Protein AF-A0A1A8Q3T1-F1 (afdb_monomer_lite)

Secondary structure (DSSP, 8-state):
-PPPPPPHHHHHHHHHHHHHHHHHHHB-TTSS-B-HHHHHH-HHHHHHHHHHHHTTT---TTS-HHHHHHHHHHHHHHHHHHHHHHH-S--SHHHHHHTSS------

InterPro domains:
  IPR006869 Domain of unknown function DUF547 [PF04784] (62-98)
  IPR051548 Glutaredoxin-like Electron Transport [PTHR34386] (7-98)

Structure (mmCIF, N/CA/C/O backbone):
data_AF-A0A1A8Q3T1-F1
#
_entry.id   AF-A0A1A8Q3T1-F1
#
loop_
_atom_site.group_PDB
_atom_site.id
_atom_site.type_symbol
_atom_site.label_atom_id
_atom_site.label_alt_id
_atom_site.label_comp_id
_atom_site.label_asym_id
_atom_site.label_entity_id
_atom_site.label_seq_id
_atom_site.pdbx_PDB_ins_code
_atom_site.Cartn_x
_atom_site.Cartn_y
_atom_site.Cartn_z
_atom_site.occupancy
_atom_site.B_iso_or_equiv
_atom_site.auth_seq_id
_atom_site.auth_comp_id
_atom_site.auth_asym_id
_atom_site.auth_atom_id
_atom_site.pdbx_PDB_model_num
ATOM 1 N N . SER A 1 1 ? -10.735 -18.927 -4.562 1.00 53.00 1 SER A N 1
ATOM 2 C CA . SER A 1 1 ? -11.449 -18.605 -3.308 1.00 53.00 1 SER A CA 1
ATOM 3 C C . SER A 1 1 ? -11.360 -17.105 -3.091 1.00 53.00 1 SER A C 1
ATOM 5 O O . SER A 1 1 ? -10.330 -16.530 -3.413 1.00 53.00 1 SER A O 1
ATOM 7 N N . VAL A 1 2 ? -12.424 -16.451 -2.620 1.00 64.75 2 VAL A N 1
ATOM 8 C CA . VAL A 1 2 ? -12.351 -15.026 -2.247 1.00 64.75 2 VAL A CA 1
ATOM 9 C C . VAL A 1 2 ? -11.479 -14.935 -0.993 1.00 64.75 2 VAL A C 1
ATOM 11 O O . VAL A 1 2 ? -11.746 -15.656 -0.032 1.00 64.75 2 VAL A O 1
ATOM 14 N N . LEU A 1 3 ? -10.416 -14.125 -1.017 1.00 72.62 3 LEU A N 1
ATOM 15 C CA . LEU A 1 3 ? -9.574 -13.907 0.163 1.00 72.62 3 LEU A CA 1
ATOM 16 C C . LEU A 1 3 ? -10.440 -13.376 1.322 1.00 72.62 3 LEU A C 1
ATOM 18 O O . LEU A 1 3 ? -11.325 -12.550 1.074 1.00 72.62 3 LEU A O 1
ATOM 22 N N . PRO A 1 4 ? -10.213 -13.829 2.569 1.00 87.69 4 PRO A N 1
ATOM 23 C CA . PRO A 1 4 ? -10.927 -13.286 3.718 1.00 87.69 4 PRO A CA 1
ATOM 24 C C . PRO A 1 4 ? -10.676 -11.775 3.829 1.00 87.69 4 PRO A C 1
ATOM 26 O O . PRO A 1 4 ? -9.589 -11.295 3.497 1.00 87.69 4 PRO A O 1
ATOM 29 N N . LEU A 1 5 ? -11.700 -11.034 4.266 1.00 91.44 5 LEU A N 1
ATOM 30 C CA . LEU A 1 5 ? -11.587 -9.598 4.511 1.00 91.44 5 LEU A CA 1
ATOM 31 C C . LEU A 1 5 ? -10.674 -9.373 5.717 1.00 91.44 5 LEU A C 1
ATOM 33 O O . LEU A 1 5 ? -10.973 -9.859 6.808 1.00 91.44 5 LEU A O 1
ATOM 37 N N . LEU A 1 6 ? -9.584 -8.643 5.509 1.00 94.62 6 LEU A N 1
ATOM 38 C CA . LEU A 1 6 ? -8.625 -8.334 6.563 1.00 94.62 6 LEU A CA 1
ATOM 39 C C . LEU A 1 6 ? -9.061 -7.107 7.385 1.00 94.62 6 LEU A C 1
ATOM 41 O O . LEU A 1 6 ? -9.686 -6.190 6.837 1.00 94.62 6 LEU A O 1
ATOM 45 N N . PRO A 1 7 ? -8.695 -7.043 8.679 1.00 95.75 7 PRO A N 1
ATOM 46 C CA . PRO A 1 7 ? -8.786 -5.820 9.468 1.00 95.75 7 PRO A CA 1
ATOM 47 C C . PRO A 1 7 ? -8.037 -4.662 8.802 1.00 95.75 7 PRO A C 1
ATOM 49 O O . PRO A 1 7 ? -7.017 -4.865 8.143 1.00 95.75 7 PRO A O 1
ATOM 52 N N . ALA A 1 8 ? -8.500 -3.428 9.014 1.00 95.38 8 ALA A N 1
ATOM 53 C CA . ALA A 1 8 ? -7.948 -2.256 8.336 1.00 95.38 8 ALA A CA 1
ATOM 54 C C . ALA A 1 8 ? -6.440 -2.082 8.532 1.00 95.38 8 ALA A C 1
ATOM 56 O O . ALA A 1 8 ? -5.702 -1.896 7.561 1.00 95.38 8 ALA A O 1
ATOM 57 N N . ALA A 1 9 ? -5.980 -2.179 9.781 1.00 94.81 9 ALA A N 1
ATOM 58 C CA . ALA A 1 9 ? -4.569 -2.042 10.114 1.00 94.81 9 ALA A CA 1
ATOM 59 C C . ALA A 1 9 ? -3.720 -3.089 9.374 1.00 94.81 9 ALA A C 1
ATOM 61 O O . ALA A 1 9 ? -2.775 -2.724 8.673 1.00 94.81 9 ALA A O 1
ATOM 62 N N . GLU A 1 10 ? -4.118 -4.361 9.448 1.00 95.62 10 GLU A N 1
ATOM 63 C CA . GLU A 1 10 ? -3.431 -5.482 8.801 1.00 95.62 10 GLU A CA 1
ATOM 64 C C . GLU A 1 10 ? -3.416 -5.345 7.274 1.00 95.62 10 GLU A C 1
ATOM 66 O O . GLU A 1 10 ? -2.360 -5.456 6.651 1.00 95.62 10 GLU A O 1
ATOM 71 N N . LEU A 1 11 ? -4.560 -5.009 6.669 1.00 96.50 11 LEU A N 1
ATOM 72 C CA . LEU A 1 11 ? -4.669 -4.795 5.229 1.00 96.50 11 LEU A CA 1
ATOM 73 C C . LEU A 1 11 ? -3.715 -3.691 4.750 1.00 96.50 11 LEU A C 1
ATOM 75 O O . LEU A 1 11 ? -3.035 -3.852 3.736 1.00 96.50 11 LEU A O 1
ATOM 79 N N . SER A 1 12 ? -3.639 -2.576 5.484 1.00 95.69 12 SER A N 1
ATOM 80 C CA . SER A 1 12 ? -2.766 -1.453 5.123 1.00 95.69 12 SER A CA 1
ATOM 81 C C . SER A 1 12 ? -1.280 -1.794 5.235 1.00 95.69 12 SER A C 1
ATOM 83 O O . SER A 1 12 ? -0.491 -1.383 4.382 1.00 95.69 12 SER A O 1
ATOM 85 N N . LEU A 1 13 ? -0.900 -2.578 6.248 1.00 96.00 13 LEU A N 1
ATOM 86 C CA . LEU A 1 13 ? 0.474 -3.036 6.433 1.00 96.00 13 LEU A CA 1
ATOM 87 C C . LEU A 1 13 ? 0.873 -4.009 5.326 1.00 96.00 13 LEU A C 1
ATOM 89 O O . LEU A 1 13 ? 1.925 -3.827 4.716 1.00 96.00 13 LEU A O 1
ATOM 93 N N . LEU A 1 14 ? 0.002 -4.959 4.988 1.00 96.06 14 LEU A N 1
ATOM 94 C CA . LEU A 1 14 ? 0.262 -5.918 3.919 1.00 96.06 14 LEU A CA 1
ATOM 95 C C . LEU A 1 14 ? 0.387 -5.232 2.550 1.00 96.06 14 LEU A C 1
ATOM 97 O O . LEU A 1 14 ? 1.287 -5.549 1.772 1.00 96.06 14 LEU A O 1
ATOM 101 N N . LEU A 1 15 ? -0.471 -4.248 2.254 1.00 95.94 15 LEU A N 1
ATOM 102 C CA . LEU A 1 15 ? -0.354 -3.442 1.034 1.00 95.94 15 LEU A CA 1
ATOM 103 C C . LEU A 1 15 ? 0.972 -2.673 0.987 1.00 95.94 15 LEU A C 1
ATOM 105 O O . LEU A 1 15 ? 1.610 -2.621 -0.069 1.00 95.94 15 LEU A O 1
ATOM 109 N N . ARG A 1 16 ? 1.419 -2.114 2.118 1.00 95.06 16 ARG A N 1
ATOM 110 C CA . ARG A 1 16 ? 2.729 -1.457 2.233 1.00 95.06 16 ARG A CA 1
ATOM 111 C C . ARG A 1 16 ? 3.876 -2.439 1.990 1.00 95.06 16 ARG A C 1
ATOM 113 O O . ARG A 1 16 ? 4.777 -2.120 1.221 1.00 95.06 16 ARG A O 1
ATOM 120 N N . GLU A 1 17 ? 3.852 -3.615 2.604 1.00 95.75 17 GLU A N 1
ATOM 121 C CA . GLU A 1 17 ? 4.893 -4.637 2.433 1.00 95.75 17 GLU A CA 1
ATOM 122 C C . GLU A 1 17 ? 4.998 -5.109 0.985 1.00 95.75 17 GLU A C 1
ATOM 124 O O . GLU A 1 17 ? 6.092 -5.156 0.424 1.00 95.75 17 GLU A O 1
ATOM 129 N N . ILE A 1 18 ? 3.860 -5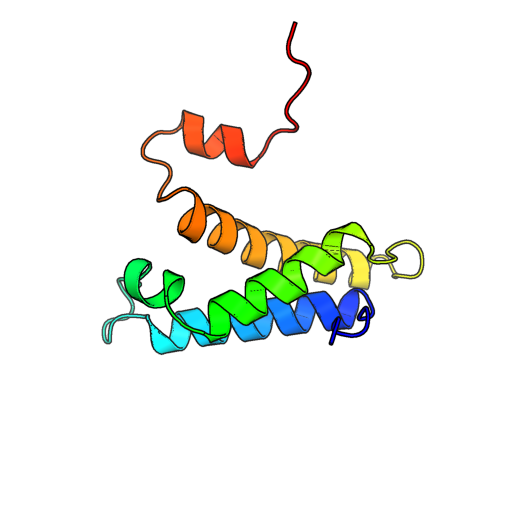.383 0.346 1.00 95.12 18 ILE A N 1
ATOM 130 C CA . ILE A 1 18 ? 3.816 -5.760 -1.067 1.00 95.12 18 ILE A CA 1
ATOM 131 C C . ILE A 1 18 ? 4.383 -4.643 -1.949 1.00 95.12 18 ILE A C 1
ATOM 133 O O . ILE A 1 18 ? 5.148 -4.909 -2.873 1.00 95.12 18 ILE A O 1
ATOM 137 N N . THR A 1 19 ? 4.044 -3.392 -1.645 1.00 92.06 19 THR A N 1
ATOM 138 C CA . THR A 1 19 ? 4.560 -2.224 -2.366 1.00 92.06 19 THR A CA 1
ATOM 139 C C . THR A 1 19 ? 6.082 -2.116 -2.249 1.00 92.06 19 THR A C 1
ATOM 141 O O . THR A 1 19 ? 6.766 -1.934 -3.254 1.00 92.06 19 THR A O 1
ATOM 144 N N . LEU A 1 20 ? 6.626 -2.268 -1.038 1.00 93.00 20 LEU A N 1
ATOM 145 C CA . LEU A 1 20 ? 8.072 -2.252 -0.796 1.00 93.00 20 LEU A CA 1
ATOM 146 C C . LEU A 1 20 ? 8.776 -3.403 -1.515 1.00 93.00 20 LEU A C 1
ATOM 148 O O . LEU A 1 20 ? 9.825 -3.187 -2.116 1.00 93.00 20 LEU A O 1
ATOM 152 N N . LYS A 1 21 ? 8.176 -4.598 -1.506 1.00 94.31 21 LYS A N 1
ATOM 153 C CA . LYS A 1 21 ? 8.686 -5.760 -2.234 1.00 94.31 21 LYS A CA 1
ATOM 154 C C . LYS A 1 21 ? 8.762 -5.487 -3.736 1.00 94.31 21 LYS A C 1
ATOM 156 O O . LYS A 1 21 ? 9.813 -5.698 -4.335 1.00 94.31 21 LYS A O 1
ATOM 161 N N . LEU A 1 22 ? 7.687 -4.964 -4.326 1.00 93.50 22 LEU A N 1
ATOM 162 C CA . LEU A 1 22 ? 7.674 -4.599 -5.742 1.00 93.50 22 LEU A CA 1
ATOM 163 C C . LEU A 1 22 ? 8.745 -3.549 -6.062 1.00 93.50 22 LEU A C 1
ATOM 165 O O . LEU A 1 22 ? 9.424 -3.677 -7.068 1.00 93.50 22 LEU A O 1
ATOM 169 N N . PHE A 1 23 ? 8.969 -2.547 -5.211 1.00 91.44 23 PHE A N 1
ATOM 170 C CA . PHE A 1 23 ? 10.093 -1.639 -5.447 1.00 91.44 23 PHE A CA 1
ATOM 171 C C . PHE A 1 23 ? 11.438 -2.344 -5.353 1.00 91.44 23 PHE A C 1
ATOM 173 O O . PHE A 1 23 ? 12.263 -2.156 -6.232 1.00 91.44 23 PHE A O 1
ATOM 180 N N . SER A 1 24 ? 11.662 -3.170 -4.333 1.00 92.44 24 SER A N 1
ATOM 181 C CA . SER A 1 24 ? 12.951 -3.848 -4.168 1.00 92.44 24 SER A CA 1
ATOM 182 C C . SER A 1 24 ? 13.300 -4.777 -5.334 1.00 92.44 24 SER A C 1
ATOM 184 O O . SER A 1 24 ? 14.471 -4.909 -5.663 1.00 92.44 24 SER A O 1
ATOM 186 N N . GLU A 1 25 ? 12.299 -5.392 -5.973 1.00 94.19 25 GLU A N 1
ATOM 187 C CA . GLU A 1 25 ? 12.494 -6.300 -7.112 1.00 94.19 25 GLU A CA 1
ATOM 188 C C . GLU A 1 25 ? 12.690 -5.571 -8.450 1.00 94.19 25 GLU A C 1
ATOM 190 O O . GLU A 1 25 ? 13.199 -6.174 -9.390 1.00 94.19 25 GLU A O 1
ATOM 195 N N . HIS A 1 26 ? 12.272 -4.305 -8.552 1.00 92.12 26 HIS A N 1
ATOM 196 C CA . HIS A 1 26 ? 12.236 -3.555 -9.818 1.00 92.12 26 HIS A CA 1
ATOM 197 C C . HIS A 1 26 ? 13.004 -2.227 -9.772 1.00 92.12 26 HIS A C 1
ATOM 199 O O . HIS A 1 26 ? 12.957 -1.453 -10.727 1.00 92.12 26 HIS A O 1
ATOM 205 N N . LEU A 1 27 ? 13.692 -1.925 -8.673 1.00 92.44 27 LEU A N 1
ATOM 206 C CA . LEU A 1 27 ? 14.585 -0.775 -8.554 1.00 92.44 27 LEU A CA 1
ATOM 207 C C . LEU A 1 27 ? 15.907 -1.090 -9.262 1.00 92.44 27 LEU A C 1
ATOM 209 O O . LEU A 1 27 ? 16.468 -2.166 -9.073 1.00 92.44 27 LEU A O 1
ATOM 213 N N . SER A 1 28 ? 16.416 -0.152 -10.060 1.00 90.12 28 SER A N 1
ATOM 214 C CA . SER A 1 28 ? 17.735 -0.287 -10.679 1.00 90.12 28 SER A CA 1
ATOM 215 C C . SER A 1 28 ? 18.837 -0.382 -9.624 1.00 90.12 28 SER A C 1
ATOM 217 O O . SER A 1 28 ? 18.715 0.180 -8.537 1.00 90.12 28 SER A O 1
ATOM 219 N N . ASP A 1 29 ? 19.950 -1.033 -9.966 1.00 89.38 29 ASP A N 1
ATOM 220 C CA . ASP A 1 29 ? 21.089 -1.229 -9.054 1.00 89.38 29 ASP A CA 1
ATOM 221 C C . ASP A 1 29 ? 21.638 0.089 -8.476 1.00 89.38 29 ASP A C 1
ATOM 223 O O . ASP A 1 29 ? 22.146 0.131 -7.358 1.00 89.38 29 ASP A O 1
ATOM 227 N N . ASP A 1 30 ? 21.522 1.189 -9.229 1.00 88.94 30 ASP A N 1
ATOM 228 C CA . ASP A 1 30 ? 21.940 2.528 -8.803 1.00 88.94 30 ASP A CA 1
ATOM 229 C C . ASP A 1 30 ? 20.874 3.294 -7.996 1.00 88.94 30 ASP A C 1
ATOM 231 O O . ASP A 1 30 ? 21.114 4.427 -7.571 1.00 88.94 30 ASP A O 1
ATOM 235 N N . GLY A 1 31 ? 19.695 2.700 -7.798 1.00 84.69 31 GLY A N 1
ATOM 236 C CA . GLY A 1 31 ? 18.574 3.265 -7.053 1.00 84.69 31 GLY A CA 1
ATOM 237 C C . GLY A 1 31 ? 17.860 4.434 -7.735 1.00 84.69 31 GLY A C 1
ATOM 238 O O . GLY A 1 31 ? 17.031 5.085 -7.097 1.00 84.69 31 GLY A O 1
ATOM 239 N N . LYS A 1 32 ? 18.180 4.753 -8.997 1.00 84.19 32 LYS A N 1
ATOM 240 C CA . LYS A 1 32 ? 17.691 5.978 -9.660 1.00 84.19 32 LYS A CA 1
ATOM 241 C C . LYS A 1 32 ? 16.438 5.784 -10.498 1.00 84.19 32 LYS A C 1
ATOM 243 O O . LYS A 1 32 ? 15.783 6.771 -10.833 1.00 84.19 32 LYS A O 1
ATOM 248 N N . SER A 1 33 ? 16.113 4.552 -10.868 1.00 84.06 33 SER A N 1
ATOM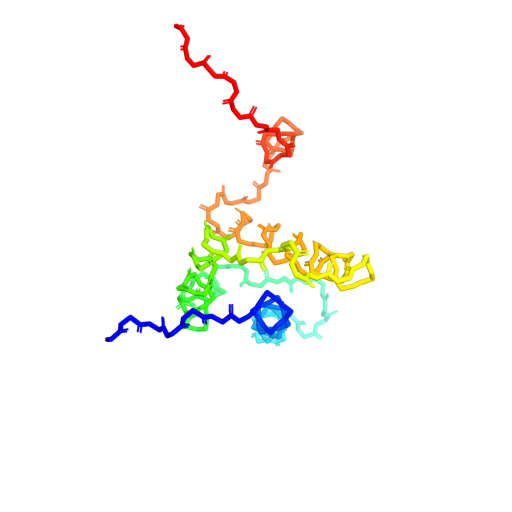 249 C CA . SER A 1 33 ? 14.982 4.253 -11.743 1.00 84.06 33 SER A CA 1
ATOM 250 C C . SER A 1 33 ? 14.245 3.002 -11.289 1.00 84.06 33 SER A C 1
ATOM 252 O O . SER A 1 33 ? 14.820 2.127 -10.653 1.00 84.06 33 SER A O 1
ATOM 254 N N . VAL A 1 34 ? 12.953 2.939 -11.597 1.00 88.25 34 VAL A N 1
ATOM 255 C CA . VAL A 1 34 ? 12.088 1.805 -11.264 1.00 88.25 34 VAL A CA 1
ATOM 256 C C . VAL A 1 34 ? 11.509 1.257 -12.563 1.00 88.25 34 VAL A C 1
ATOM 258 O O . VAL A 1 34 ? 10.947 2.021 -13.354 1.00 88.25 34 VAL A O 1
ATOM 261 N N . ASP A 1 35 ? 11.623 -0.052 -12.782 1.00 89.62 35 ASP A N 1
ATOM 262 C CA . ASP A 1 35 ? 10.981 -0.748 -13.896 1.00 89.62 35 ASP A CA 1
ATOM 263 C C . ASP A 1 35 ? 9.481 -0.935 -13.627 1.00 89.62 35 ASP A C 1
ATOM 265 O O . ASP A 1 35 ? 8.985 -1.997 -13.246 1.00 89.62 35 ASP A O 1
ATOM 269 N N . TYR A 1 36 ? 8.726 0.137 -13.848 1.00 87.06 36 TYR A N 1
ATOM 270 C CA . TYR A 1 36 ? 7.272 0.117 -13.717 1.00 87.06 36 TYR A CA 1
ATOM 271 C C . TYR A 1 36 ? 6.594 -0.847 -14.705 1.00 87.0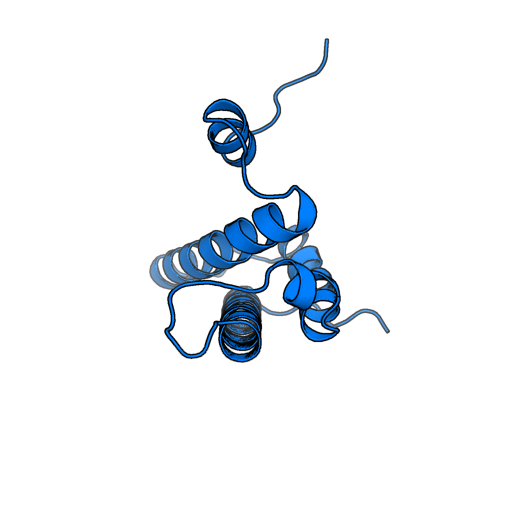6 36 TYR A C 1
ATOM 273 O O . TYR A 1 36 ? 5.509 -1.353 -14.413 1.00 87.06 36 TYR A O 1
ATOM 281 N N . SER A 1 37 ? 7.217 -1.130 -15.855 1.00 87.81 37 SER A N 1
ATOM 282 C CA . SER A 1 37 ? 6.664 -2.078 -16.831 1.00 87.81 37 SER A CA 1
ATOM 283 C C . SER A 1 37 ? 6.776 -3.510 -16.309 1.00 87.81 37 SER A C 1
ATOM 285 O O . SER A 1 37 ? 5.794 -4.256 -16.351 1.00 87.81 37 SER A O 1
ATOM 287 N N . GLY A 1 38 ? 7.932 -3.863 -15.740 1.00 90.44 38 GLY A N 1
ATOM 288 C CA . GLY A 1 38 ? 8.161 -5.121 -15.033 1.00 90.44 38 GLY A CA 1
ATOM 289 C C . GLY A 1 38 ? 7.249 -5.290 -13.817 1.00 90.44 38 GLY A C 1
ATOM 290 O O . GLY A 1 38 ? 6.644 -6.352 -13.643 1.00 90.44 38 GLY A O 1
ATOM 291 N N . MET A 1 39 ? 7.058 -4.236 -13.013 1.00 92.56 39 MET A N 1
ATOM 292 C CA . MET A 1 39 ? 6.135 -4.262 -11.867 1.00 92.56 39 MET A CA 1
ATOM 293 C C . MET A 1 39 ? 4.694 -4.591 -12.283 1.00 92.56 39 MET A C 1
ATOM 295 O O . MET A 1 39 ? 4.029 -5.368 -11.597 1.00 92.56 39 MET A O 1
ATOM 299 N N . CYS A 1 40 ? 4.203 -4.033 -13.398 1.00 89.31 40 CYS A N 1
ATOM 300 C CA . CYS A 1 40 ? 2.828 -4.235 -13.877 1.00 89.31 40 CYS A CA 1
ATOM 301 C C . CYS A 1 40 ? 2.485 -5.698 -14.181 1.00 89.31 40 CYS A C 1
ATOM 303 O O . CYS A 1 40 ? 1.342 -6.112 -13.977 1.00 89.31 40 CYS A O 1
ATOM 305 N N . VAL A 1 41 ? 3.449 -6.468 -14.689 1.00 91.94 41 VAL A N 1
ATOM 306 C CA . VAL A 1 41 ? 3.261 -7.884 -15.048 1.00 91.94 41 VAL A CA 1
ATOM 307 C C . VAL A 1 41 ? 3.705 -8.842 -13.940 1.00 91.94 41 VAL A C 1
ATOM 309 O O . VAL A 1 41 ? 3.511 -10.052 -14.059 1.00 91.94 41 VAL A O 1
ATOM 312 N N . ASN A 1 42 ? 4.273 -8.328 -12.846 1.00 94.06 42 ASN A N 1
ATOM 313 C CA . ASN A 1 42 ? 4.718 -9.148 -11.727 1.00 94.06 42 ASN A CA 1
ATOM 314 C C . ASN A 1 42 ? 3.501 -9.753 -10.980 1.00 94.06 42 ASN A C 1
ATOM 316 O O . ASN A 1 42 ? 2.587 -9.017 -10.590 1.00 94.06 42 ASN A O 1
ATOM 320 N N . PRO A 1 43 ? 3.472 -11.075 -10.708 1.00 94.81 43 PRO A N 1
ATOM 321 C CA . PRO A 1 43 ? 2.368 -11.726 -9.989 1.00 94.81 43 PRO A CA 1
ATOM 322 C C . PRO A 1 43 ? 2.067 -11.127 -8.605 1.00 94.81 43 PRO A C 1
ATOM 324 O O . PRO A 1 43 ? 0.927 -11.155 -8.138 1.00 94.81 43 PRO A O 1
ATOM 327 N N . VAL A 1 44 ? 3.070 -10.540 -7.948 1.00 94.62 44 VAL A N 1
ATOM 328 C CA . VAL A 1 44 ? 2.915 -9.827 -6.675 1.00 94.62 44 VAL A CA 1
ATOM 329 C C . VAL A 1 44 ? 1.993 -8.609 -6.834 1.00 94.62 44 VAL A C 1
ATOM 331 O O . VAL A 1 44 ? 1.200 -8.325 -5.934 1.00 94.62 44 VAL A O 1
ATOM 334 N N . PHE A 1 45 ? 2.009 -7.936 -7.989 1.00 94.00 45 PHE A N 1
ATOM 335 C CA . PHE A 1 45 ? 1.099 -6.826 -8.278 1.00 94.00 45 PHE A CA 1
ATOM 336 C C . PHE A 1 45 ? -0.344 -7.289 -8.537 1.00 94.00 45 PHE A C 1
ATOM 338 O O . PHE A 1 45 ? -1.296 -6.587 -8.185 1.00 94.00 45 PHE A O 1
ATOM 345 N N . ALA A 1 46 ? -0.545 -8.495 -9.075 1.00 92.56 46 ALA A N 1
ATOM 346 C CA . ALA A 1 46 ? -1.883 -9.082 -9.157 1.00 92.56 46 ALA A CA 1
ATOM 347 C C . ALA A 1 46 ? -2.468 -9.307 -7.751 1.00 92.56 46 ALA A C 1
ATOM 349 O O . ALA A 1 46 ? -3.585 -8.872 -7.467 1.00 92.56 46 ALA A O 1
ATOM 350 N N . ARG A 1 47 ? -1.666 -9.860 -6.830 1.00 93.38 47 ARG A N 1
ATOM 351 C CA . ARG A 1 47 ? -2.055 -10.028 -5.420 1.00 93.38 47 ARG A CA 1
ATOM 352 C C . ARG A 1 47 ? -2.29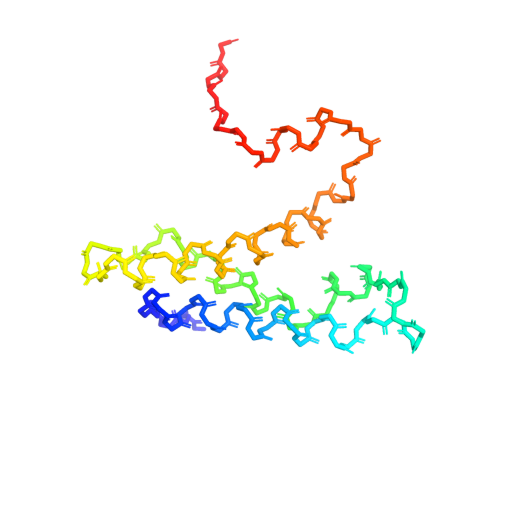5 -8.696 -4.706 1.00 93.38 47 ARG A C 1
ATOM 354 O O . ARG A 1 47 ? -3.239 -8.583 -3.927 1.00 93.38 47 ARG A O 1
ATOM 361 N N . TYR A 1 48 ? -1.481 -7.677 -4.991 1.00 94.75 48 TYR A N 1
ATOM 362 C CA . TYR A 1 48 ? -1.741 -6.307 -4.537 1.00 94.75 48 TYR A CA 1
ATOM 363 C C . TYR A 1 48 ? -3.149 -5.855 -4.950 1.00 94.75 48 TYR A C 1
ATOM 365 O O . TYR A 1 48 ? -3.900 -5.348 -4.121 1.00 94.75 48 TYR A O 1
ATOM 373 N N . CYS A 1 49 ? -3.517 -6.047 -6.222 1.00 93.88 49 CYS A N 1
ATOM 374 C CA . CYS A 1 49 ? -4.805 -5.601 -6.749 1.00 93.88 49 CYS A CA 1
ATOM 375 C C . CYS A 1 49 ? -5.982 -6.304 -6.056 1.00 93.88 49 CYS A C 1
ATOM 377 O O . CYS A 1 49 ? -6.967 -5.646 -5.731 1.00 93.88 49 CYS A O 1
ATOM 379 N N . GLU A 1 50 ? -5.873 -7.606 -5.780 1.00 93.44 50 GLU A N 1
ATOM 380 C CA . GLU A 1 50 ? -6.892 -8.362 -5.036 1.00 93.44 50 GLU A CA 1
ATOM 381 C C . GLU A 1 50 ? -7.106 -7.816 -3.617 1.00 93.44 50 GLU A C 1
ATOM 383 O O . GLU A 1 50 ? -8.243 -7.672 -3.166 1.00 93.44 50 GLU A O 1
ATOM 388 N N . LEU A 1 51 ? -6.022 -7.469 -2.922 1.00 93.94 51 LEU A N 1
ATOM 389 C CA . LEU A 1 51 ? -6.083 -6.865 -1.590 1.00 93.94 51 LEU A CA 1
A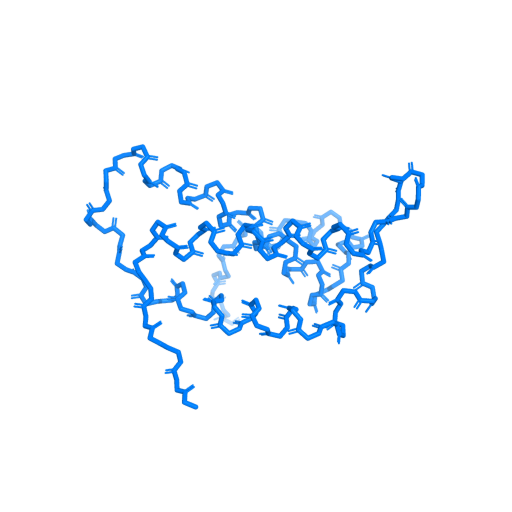TOM 390 C C . LEU A 1 51 ? -6.621 -5.432 -1.641 1.00 93.94 51 LEU A C 1
ATOM 392 O O . LEU A 1 51 ? -7.437 -5.053 -0.806 1.00 93.94 51 LEU A O 1
ATOM 396 N N . ALA A 1 52 ? -6.229 -4.644 -2.643 1.00 93.94 52 ALA A N 1
ATOM 397 C CA . ALA A 1 52 ? -6.694 -3.269 -2.806 1.00 93.94 52 ALA A CA 1
ATOM 398 C C . ALA A 1 52 ? -8.222 -3.187 -2.988 1.00 93.94 52 ALA A C 1
ATOM 400 O O . ALA A 1 52 ? -8.842 -2.242 -2.503 1.00 93.94 52 ALA A O 1
ATOM 401 N N . VAL A 1 53 ? -8.856 -4.195 -3.602 1.00 93.62 53 VAL A N 1
ATOM 402 C CA . VAL A 1 53 ? -10.327 -4.284 -3.693 1.00 93.62 53 VAL A CA 1
ATOM 403 C C . VAL A 1 53 ? -10.983 -4.346 -2.307 1.00 93.62 53 VAL A C 1
ATOM 405 O O . VAL A 1 53 ? -12.062 -3.786 -2.113 1.00 93.62 53 VAL A O 1
ATOM 408 N N . GLN A 1 54 ? -10.333 -4.959 -1.311 1.00 94.50 54 GLN A N 1
ATOM 409 C CA . GLN A 1 54 ? -10.880 -5.054 0.047 1.00 94.50 54 GLN A CA 1
ATOM 410 C C . GLN A 1 54 ? -11.037 -3.689 0.733 1.00 94.50 54 GLN A C 1
ATOM 412 O O . GLN A 1 54 ? -11.904 -3.545 1.596 1.00 94.50 54 GLN A O 1
ATOM 417 N N . LEU A 1 55 ? -10.280 -2.667 0.309 1.00 93.25 55 LEU A N 1
ATOM 418 C CA . LEU A 1 55 ? -10.383 -1.301 0.842 1.00 93.25 55 LEU A CA 1
ATOM 419 C C . LEU A 1 55 ? -11.786 -0.703 0.681 1.00 93.25 55 LEU A C 1
ATOM 421 O O . LEU A 1 55 ? -12.162 0.179 1.443 1.00 93.25 55 LEU A O 1
ATOM 425 N N . GLN A 1 56 ? -12.588 -1.201 -0.265 1.00 92.50 56 GLN A N 1
ATOM 426 C CA . GLN A 1 56 ? -13.979 -0.774 -0.454 1.00 92.50 56 GLN A CA 1
ATOM 427 C C . GLN A 1 56 ? -14.913 -1.218 0.680 1.00 92.50 56 GLN A C 1
ATOM 429 O O . GLN A 1 56 ? -16.021 -0.702 0.803 1.00 92.50 56 GLN A O 1
ATOM 434 N N . ARG A 1 57 ? -14.504 -2.217 1.470 1.00 93.56 57 ARG A N 1
ATOM 435 C CA . ARG A 1 57 ? -15.349 -2.908 2.457 1.00 93.56 57 ARG A CA 1
ATOM 436 C C . ARG A 1 57 ? -14.783 -2.863 3.873 1.00 93.56 57 ARG A C 1
ATOM 438 O O . ARG A 1 57 ? -15.380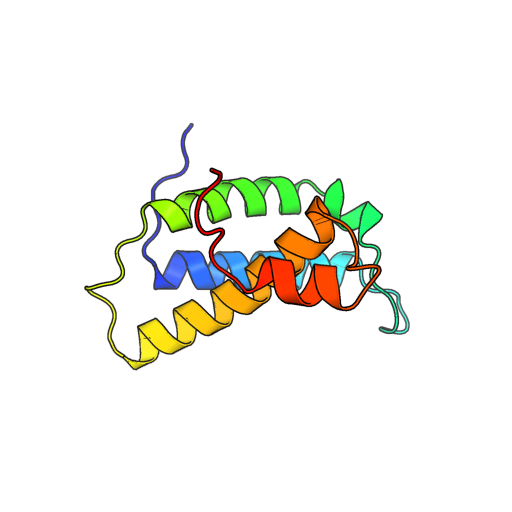 -3.433 4.780 1.00 93.56 57 ARG A O 1
ATOM 445 N N . VAL A 1 58 ? -13.617 -2.250 4.042 1.00 94.06 58 VAL A N 1
ATOM 446 C CA . VAL A 1 58 ? -12.880 -2.249 5.299 1.00 94.06 58 VAL A CA 1
ATOM 447 C C . VAL A 1 58 ? -13.582 -1.389 6.354 1.00 94.06 58 VAL A C 1
ATOM 449 O O . VAL A 1 58 ? -14.089 -0.306 6.062 1.00 94.06 58 VAL A O 1
ATOM 452 N N . GLU A 1 59 ? -13.619 -1.877 7.591 1.00 94.31 59 GLU A N 1
ATOM 453 C CA . GLU A 1 59 ? -14.240 -1.178 8.714 1.00 94.31 59 GLU A CA 1
ATOM 454 C C . GLU A 1 59 ? -13.208 -0.255 9.382 1.00 94.31 59 GLU A C 1
ATOM 456 O O . GLU A 1 59 ? -12.151 -0.704 9.820 1.00 94.31 59 GLU A O 1
ATOM 461 N N . LEU A 1 60 ? -13.485 1.054 9.387 1.00 93.88 60 LEU A N 1
ATOM 462 C CA . LEU A 1 60 ? -12.557 2.087 9.867 1.00 93.88 60 LEU A CA 1
ATOM 463 C C . LEU A 1 60 ? -12.986 2.719 11.192 1.00 93.88 60 LEU A C 1
ATOM 465 O O . LEU A 1 60 ? -12.189 3.420 11.811 1.00 93.88 60 LEU A O 1
ATOM 469 N N . LEU A 1 61 ? -14.241 2.565 11.614 1.00 93.38 61 LEU A N 1
ATOM 470 C CA . LEU A 1 61 ? -14.762 3.270 12.785 1.00 93.38 61 LEU A CA 1
ATOM 471 C C . LEU A 1 61 ? -14.131 2.739 14.073 1.00 93.38 61 LEU A C 1
ATOM 473 O O . LEU A 1 61 ? -13.847 3.554 14.952 1.00 93.38 61 LEU A O 1
ATOM 477 N N . SER A 1 62 ? -13.829 1.440 14.132 1.00 92.62 62 SER A N 1
ATOM 478 C CA . SER A 1 62 ? -13.137 0.784 15.250 1.00 92.62 62 SER A CA 1
ATOM 479 C C . SER A 1 62 ? -11.693 1.238 15.472 1.00 92.62 62 SER A C 1
ATOM 481 O O . SER A 1 62 ? -11.173 1.061 16.570 1.00 92.62 62 SER A O 1
ATOM 483 N N . LEU A 1 63 ? -11.048 1.847 14.472 1.00 95.44 63 LEU A N 1
ATOM 484 C CA . LEU A 1 63 ? -9.668 2.309 14.598 1.00 95.44 63 LEU A CA 1
ATOM 485 C C . LEU A 1 63 ? -9.557 3.533 15.518 1.00 95.44 63 LEU A C 1
ATOM 487 O O . LEU A 1 63 ? -10.318 4.504 15.392 1.00 95.44 63 LEU A O 1
ATOM 491 N N . SER A 1 64 ? -8.529 3.550 16.363 1.00 96.75 64 SER A N 1
ATOM 492 C CA . SER A 1 64 ? -8.091 4.751 17.075 1.00 96.75 64 SER A CA 1
ATOM 493 C C . SER A 1 64 ? -7.603 5.836 16.104 1.00 96.75 64 SER A C 1
ATOM 495 O O . SER A 1 64 ? -7.420 5.618 14.904 1.00 96.75 64 SER A O 1
ATOM 497 N N . ARG A 1 65 ? -7.385 7.052 16.615 1.00 96.25 65 ARG A N 1
ATOM 498 C CA . ARG A 1 65 ? -6.892 8.171 15.799 1.00 96.25 65 ARG A CA 1
ATOM 499 C C . ARG A 1 65 ? -5.524 7.878 15.177 1.00 96.25 65 ARG A C 1
ATOM 501 O O . ARG A 1 65 ? -5.323 8.182 14.002 1.00 96.25 65 ARG A O 1
ATOM 508 N N . ASP A 1 66 ? -4.618 7.283 15.944 1.00 96.81 66 ASP A N 1
ATOM 509 C CA . ASP A 1 66 ? -3.258 6.996 15.488 1.00 96.81 66 ASP A CA 1
ATOM 510 C C . ASP A 1 66 ? -3.244 5.833 14.488 1.00 96.81 66 ASP A C 1
ATOM 512 O O . ASP A 1 66 ? -2.553 5.900 13.471 1.00 96.81 66 ASP A O 1
ATOM 516 N N . GLU A 1 67 ? -4.094 4.822 14.690 1.00 95.81 67 GLU A N 1
ATOM 517 C CA . GLU A 1 67 ? -4.276 3.735 13.721 1.00 95.81 67 GLU A CA 1
ATOM 518 C C . GLU A 1 67 ? -4.901 4.228 12.416 1.00 95.81 67 GLU A C 1
ATOM 520 O O . GLU A 1 67 ? -4.456 3.828 11.342 1.00 95.81 67 GLU A O 1
ATOM 525 N N . LYS A 1 68 ? -5.887 5.136 12.476 1.00 96.44 68 LYS A N 1
ATOM 526 C CA . LYS A 1 68 ? -6.436 5.789 11.276 1.00 96.44 68 LYS A CA 1
ATOM 527 C C . LYS A 1 68 ? -5.347 6.535 10.518 1.00 96.44 68 LYS A C 1
ATOM 529 O O . LYS A 1 68 ? -5.262 6.412 9.299 1.00 96.44 68 LYS A O 1
ATOM 534 N N . LEU A 1 69 ? -4.510 7.298 11.220 1.00 96.50 69 LEU A N 1
ATOM 535 C CA . LEU A 1 69 ? -3.419 8.038 10.595 1.00 96.50 69 LEU A CA 1
ATOM 536 C C . LEU A 1 69 ? -2.429 7.090 9.903 1.00 96.50 69 LEU A C 1
ATOM 538 O O . LEU A 1 69 ? -2.123 7.281 8.726 1.00 96.50 69 LEU A O 1
ATOM 542 N N . ALA A 1 70 ? -1.982 6.044 10.602 1.00 94.62 70 ALA A N 1
ATOM 543 C CA . ALA A 1 70 ? -1.088 5.033 10.043 1.00 94.62 70 ALA A CA 1
ATOM 544 C C . ALA A 1 70 ? -1.712 4.325 8.829 1.00 94.62 70 ALA A C 1
ATOM 546 O O . ALA A 1 70 ? -1.062 4.185 7.790 1.00 94.62 70 ALA A O 1
ATOM 547 N N . PHE A 1 71 ? -2.990 3.949 8.929 1.00 96.00 71 PHE A N 1
ATOM 548 C CA . PHE A 1 71 ? -3.760 3.361 7.839 1.00 96.00 71 PHE A CA 1
ATOM 549 C C . PHE A 1 71 ? -3.748 4.268 6.605 1.00 96.00 71 PHE A C 1
ATOM 551 O O . PHE A 1 71 ? -3.318 3.843 5.533 1.00 96.00 71 PHE A O 1
ATOM 558 N N . PHE A 1 72 ? -4.154 5.532 6.742 1.00 95.56 72 PHE A N 1
ATOM 559 C CA . PHE A 1 72 ? -4.236 6.444 5.601 1.00 95.56 72 PHE A CA 1
ATOM 560 C C . PHE A 1 72 ? -2.869 6.743 4.976 1.00 95.56 72 PHE A C 1
ATOM 562 O O . PHE A 1 72 ? -2.787 6.829 3.752 1.00 95.56 72 PHE A O 1
ATOM 569 N N . ILE A 1 73 ? -1.795 6.833 5.767 1.00 92.88 73 ILE A N 1
ATOM 570 C CA . ILE A 1 73 ? -0.427 6.993 5.242 1.00 92.88 73 ILE A CA 1
ATOM 571 C C . ILE A 1 73 ? -0.026 5.780 4.392 1.00 92.88 73 ILE A C 1
ATOM 573 O O . ILE A 1 73 ? 0.456 5.939 3.266 1.00 92.88 73 ILE A O 1
ATOM 577 N N . ASN A 1 74 ? -0.251 4.568 4.904 1.00 92.44 74 ASN A N 1
ATOM 578 C CA . ASN A 1 74 ? 0.067 3.331 4.190 1.00 92.44 74 ASN A CA 1
ATOM 579 C C . ASN A 1 74 ? -0.732 3.218 2.884 1.00 92.44 74 ASN A C 1
ATOM 581 O O . ASN A 1 74 ? -0.167 2.902 1.835 1.00 92.44 74 ASN A O 1
ATOM 585 N N . ILE A 1 75 ? -2.031 3.524 2.933 1.00 93.00 75 ILE A N 1
ATOM 586 C CA . ILE A 1 75 ? -2.919 3.441 1.771 1.00 93.00 75 ILE A CA 1
ATOM 587 C C . ILE A 1 75 ? -2.617 4.523 0.736 1.00 93.00 75 ILE A C 1
ATOM 589 O O . ILE A 1 75 ? -2.607 4.216 -0.454 1.00 93.00 75 ILE A O 1
ATOM 593 N N . TYR A 1 76 ? -2.316 5.757 1.145 1.00 89.94 76 TYR A N 1
ATOM 594 C CA . TYR A 1 76 ? -1.944 6.820 0.209 1.00 89.94 76 TYR A CA 1
ATOM 595 C C . TYR A 1 76 ? -0.732 6.412 -0.636 1.00 89.94 76 TYR A C 1
ATOM 597 O O . TYR A 1 76 ? -0.801 6.430 -1.866 1.00 89.94 76 TYR A O 1
ATOM 605 N N . ASN A 1 77 ? 0.345 5.959 0.014 1.00 83.75 77 ASN A N 1
ATOM 606 C CA . ASN A 1 77 ? 1.559 5.527 -0.680 1.00 83.75 77 ASN A CA 1
ATOM 607 C C . ASN A 1 77 ? 1.282 4.356 -1.633 1.00 83.75 77 ASN A C 1
ATOM 609 O O . ASN A 1 77 ? 1.725 4.372 -2.780 1.00 83.75 77 ASN A O 1
ATOM 613 N N . ALA A 1 78 ? 0.502 3.372 -1.180 1.00 87.81 78 ALA A N 1
ATOM 614 C CA . ALA A 1 78 ? 0.117 2.224 -1.989 1.00 87.81 78 ALA A CA 1
ATOM 615 C C . ALA A 1 78 ? -0.693 2.640 -3.234 1.00 87.81 78 ALA A C 1
ATOM 617 O O . ALA A 1 78 ? -0.398 2.193 -4.344 1.00 87.81 78 ALA A O 1
ATOM 618 N N . LEU A 1 79 ? -1.707 3.496 -3.077 1.00 88.38 79 LEU A N 1
ATOM 619 C CA . LEU A 1 79 ? -2.609 3.880 -4.168 1.00 88.38 79 LEU A CA 1
ATOM 620 C C . LEU A 1 79 ? -1.953 4.806 -5.196 1.00 88.38 79 LEU A C 1
ATOM 622 O O . LEU A 1 79 ? -2.289 4.722 -6.378 1.00 88.38 79 LEU A O 1
ATOM 626 N N . VAL A 1 80 ? -0.993 5.642 -4.789 1.00 86.69 80 VAL A N 1
ATOM 627 C CA . VAL A 1 80 ? -0.197 6.456 -5.725 1.00 86.69 80 VAL A CA 1
ATOM 628 C C . VAL A 1 80 ? 0.504 5.563 -6.751 1.00 86.69 80 VAL A C 1
ATOM 630 O O . VAL A 1 80 ? 0.467 5.838 -7.952 1.00 86.69 80 VAL A O 1
ATOM 633 N N . ILE A 1 81 ? 1.088 4.456 -6.297 1.00 82.25 81 ILE A N 1
ATOM 634 C CA . ILE A 1 81 ? 1.806 3.513 -7.162 1.00 82.25 81 ILE A CA 1
ATOM 635 C C . ILE A 1 81 ? 0.835 2.713 -8.015 1.00 82.25 81 ILE A C 1
ATOM 637 O O . ILE A 1 81 ? 1.069 2.554 -9.210 1.00 82.25 81 ILE A O 1
ATOM 641 N N . HIS A 1 82 ? -0.286 2.272 -7.441 1.00 88.19 82 HIS A N 1
ATOM 642 C CA . HIS A 1 82 ? -1.348 1.633 -8.215 1.00 88.19 82 HIS A CA 1
ATOM 643 C C . HIS A 1 82 ? -1.820 2.522 -9.372 1.00 88.19 82 HIS A C 1
ATOM 645 O O . HIS A 1 82 ? -1.942 2.050 -10.503 1.00 88.19 82 HIS A O 1
ATOM 651 N N . GLY A 1 83 ? -2.045 3.813 -9.103 1.00 86.69 83 GLY A N 1
ATOM 652 C CA . GLY A 1 83 ? -2.410 4.798 -10.115 1.00 86.69 83 GLY A CA 1
ATOM 653 C C . GLY A 1 83 ? -1.343 4.930 -11.199 1.00 86.69 83 GLY A C 1
ATOM 654 O O . GLY A 1 83 ? -1.675 4.872 -12.379 1.00 86.69 83 GLY A O 1
ATOM 655 N N . TYR A 1 84 ? -0.070 5.029 -10.812 1.00 82.69 84 TYR A N 1
ATOM 656 C CA . TYR A 1 84 ? 1.049 5.115 -11.754 1.00 82.69 84 TYR A CA 1
ATOM 657 C C . TYR A 1 84 ? 1.144 3.881 -12.665 1.00 82.69 84 TYR A C 1
ATOM 659 O O . TYR A 1 84 ? 1.275 4.014 -13.879 1.00 82.69 84 TYR A O 1
ATOM 667 N N . LEU A 1 85 ? 1.025 2.680 -12.094 1.00 84.56 85 LEU A N 1
ATOM 668 C CA . LEU A 1 85 ? 1.106 1.415 -12.830 1.00 84.56 85 LEU A CA 1
ATOM 669 C C . LEU A 1 85 ? -0.086 1.217 -13.781 1.00 84.56 85 LEU A C 1
ATOM 671 O O . LEU A 1 85 ? 0.076 0.716 -14.890 1.00 84.56 85 LEU A O 1
ATOM 675 N N . ARG A 1 86 ? -1.299 1.621 -13.380 1.00 84.56 86 ARG A N 1
ATOM 676 C CA . ARG A 1 86 ? -2.515 1.417 -14.191 1.00 84.56 86 ARG A CA 1
ATOM 677 C C . ARG A 1 86 ? -2.773 2.503 -15.224 1.00 84.56 86 ARG A C 1
ATOM 679 O O . ARG A 1 86 ? -3.330 2.205 -16.276 1.00 84.56 86 ARG A O 1
ATOM 686 N N . LEU A 1 87 ? -2.440 3.749 -14.907 1.00 80.31 87 LEU A N 1
ATOM 687 C CA . LEU A 1 87 ? -2.782 4.913 -15.729 1.00 80.31 87 LEU A CA 1
ATOM 688 C C . LEU A 1 87 ? -1.561 5.516 -16.434 1.00 80.31 87 LEU A C 1
ATOM 690 O O . LEU A 1 87 ? -1.722 6.432 -17.240 1.00 80.31 87 LEU A O 1
ATOM 694 N N . GLY A 1 88 ? -0.365 4.995 -16.154 1.00 67.19 88 GLY A N 1
ATOM 695 C CA . GLY A 1 88 ? 0.898 5.569 -16.592 1.00 67.19 88 GLY A CA 1
ATOM 696 C C . GLY A 1 88 ? 1.309 6.778 -15.751 1.00 67.19 88 GLY A C 1
ATOM 697 O O . GLY A 1 88 ? 0.551 7.303 -14.928 1.00 67.19 88 GLY A O 1
ATOM 698 N N . ALA A 1 89 ? 2.539 7.243 -15.975 1.00 57.22 89 ALA A N 1
ATOM 699 C CA . ALA A 1 89 ? 3.009 8.485 -15.384 1.00 57.22 89 ALA A CA 1
ATOM 700 C C . ALA A 1 89 ? 2.075 9.634 -15.795 1.00 57.22 89 ALA A C 1
ATOM 702 O O . ALA A 1 89 ? 1.743 9.747 -16.977 1.00 57.22 89 ALA A O 1
ATOM 703 N N . PRO A 1 90 ? 1.678 10.528 -14.875 1.00 53.75 90 PRO A N 1
ATOM 704 C CA . PRO A 1 90 ? 0.960 11.727 -15.264 1.00 53.75 90 PRO A CA 1
ATOM 705 C C . PRO A 1 90 ? 1.878 12.579 -16.152 1.00 53.75 90 PRO A C 1
ATOM 707 O O . PRO A 1 90 ? 2.803 13.239 -15.673 1.00 53.75 90 PRO A O 1
ATOM 710 N N . THR A 1 91 ? 1.615 12.535 -17.456 1.00 50.03 91 THR A N 1
ATOM 711 C CA . THR A 1 91 ? 2.361 13.229 -18.519 1.00 50.03 91 THR A CA 1
ATOM 712 C C . THR A 1 91 ? 2.172 14.745 -18.478 1.00 50.03 91 THR A C 1
ATOM 714 O O . THR A 1 91 ? 2.903 15.483 -19.132 1.00 50.03 91 THR A O 1
ATOM 717 N N . ASN A 1 92 ? 1.217 15.236 -17.683 1.00 42.50 92 ASN A N 1
ATOM 718 C CA . ASN A 1 92 ? 0.978 16.658 -17.469 1.00 42.50 92 ASN A CA 1
ATOM 719 C C . ASN A 1 92 ? 0.393 16.954 -16.076 1.00 42.50 92 ASN A C 1
ATOM 721 O O . ASN A 1 92 ? -0.128 16.079 -15.380 1.00 42.50 92 ASN A O 1
ATOM 725 N N . LEU A 1 93 ? 0.499 18.225 -15.671 1.00 48.72 93 LEU A N 1
ATOM 726 C CA . LEU A 1 93 ? 0.074 18.734 -14.361 1.00 48.72 93 LEU A CA 1
ATOM 727 C C . LEU A 1 93 ? -1.400 18.399 -14.065 1.00 48.72 93 LEU A C 1
ATOM 729 O O . LEU A 1 93 ? -1.743 18.002 -12.957 1.00 48.72 93 LEU A O 1
ATOM 733 N N . TRP A 1 94 ? -2.258 18.459 -15.084 1.00 51.22 94 TRP A N 1
ATOM 734 C CA . TRP A 1 94 ? -3.683 18.140 -14.989 1.00 51.22 94 TRP A CA 1
ATOM 735 C C . TRP A 1 94 ? -3.966 16.673 -14.651 1.00 51.22 94 TRP A C 1
ATOM 737 O O . TRP A 1 94 ? -4.848 16.402 -13.838 1.00 51.22 94 TRP A O 1
ATOM 747 N N . GLN A 1 95 ? -3.200 15.719 -15.194 1.00 53.34 95 GLN A N 1
ATOM 748 C CA . GLN A 1 95 ? -3.308 14.311 -14.797 1.00 53.34 95 GLN A CA 1
ATOM 749 C C . GLN A 1 95 ? -2.898 14.093 -13.333 1.00 53.34 95 GLN A C 1
ATOM 751 O O . GLN A 1 95 ? -3.499 13.251 -12.672 1.00 53.34 95 GLN A O 1
ATOM 756 N N . ARG A 1 96 ? -1.959 14.891 -12.795 1.00 56.31 96 ARG A N 1
ATOM 757 C CA . ARG A 1 96 ? -1.601 14.861 -11.362 1.00 56.31 96 ARG A CA 1
ATOM 758 C C . ARG A 1 96 ? -2.756 15.337 -10.479 1.00 56.31 96 ARG A C 1
ATOM 760 O O . ARG A 1 96 ? -3.051 14.697 -9.477 1.00 56.31 96 ARG A O 1
ATOM 767 N N . TYR A 1 97 ? -3.453 16.402 -10.882 1.00 53.41 97 TYR A N 1
ATOM 768 C CA . TYR A 1 97 ? -4.632 16.903 -10.162 1.00 53.41 97 TYR A CA 1
ATOM 769 C C . TYR A 1 97 ? -5.839 15.958 -10.245 1.00 53.41 97 TYR A C 1
ATOM 771 O O . TYR A 1 97 ? -6.606 15.848 -9.291 1.00 53.41 97 TYR A O 1
ATOM 779 N N . ARG A 1 98 ? -5.999 15.229 -11.356 1.00 50.97 98 ARG A N 1
ATOM 780 C CA . ARG A 1 98 ? -7.154 14.347 -11.589 1.00 50.97 98 ARG A CA 1
ATOM 781 C C . ARG A 1 98 ? -7.164 13.081 -10.723 1.00 50.97 98 ARG A C 1
ATOM 783 O O . ARG A 1 98 ? -8.231 12.522 -10.503 1.00 50.97 98 ARG A O 1
ATOM 790 N N . VAL A 1 99 ? -6.004 12.636 -10.236 1.00 56.19 99 VAL A N 1
ATOM 791 C CA . VAL A 1 99 ? -5.883 11.494 -9.307 1.00 56.19 99 VAL A CA 1
ATOM 792 C C . VAL A 1 99 ? -6.284 11.886 -7.872 1.00 56.19 99 VAL A C 1
ATOM 794 O O . VAL A 1 99 ? -6.640 11.019 -7.082 1.00 56.19 99 VAL A O 1
ATOM 797 N N . GLY A 1 100 ? -6.285 13.184 -7.539 1.00 51.34 100 GLY A N 1
ATOM 798 C CA . GLY A 1 100 ? -6.558 13.695 -6.190 1.00 51.34 100 GLY A CA 1
ATOM 799 C C . GLY A 1 100 ? -7.958 14.273 -5.947 1.00 51.34 100 GLY A C 1
ATOM 800 O O . GLY A 1 100 ? -8.201 14.769 -4.851 1.00 51.34 100 GLY A O 1
ATOM 801 N N . LEU A 1 101 ? -8.874 14.249 -6.925 1.00 42.19 101 LEU A N 1
ATOM 802 C CA . LEU A 1 101 ? -10.200 14.873 -6.798 1.00 42.19 101 LEU A CA 1
ATOM 803 C C . LEU A 1 101 ? -11.348 13.866 -7.000 1.00 42.19 101 LEU A C 1
ATOM 805 O O . LEU A 1 101 ? -11.276 13.044 -7.920 1.00 42.19 101 LEU A O 1
ATOM 809 N N . PRO A 1 102 ? -12.435 13.937 -6.201 1.00 42.72 102 PRO A N 1
ATOM 810 C CA . PRO A 1 102 ? -13.647 13.170 -6.465 1.00 42.72 102 PRO A CA 1
ATOM 811 C C . PRO A 1 102 ? -14.258 13.637 -7.788 1.00 42.72 102 PRO A C 1
ATOM 813 O O . PRO A 1 102 ? -14.436 14.833 -8.011 1.00 42.72 102 PRO A O 1
ATOM 816 N N . GLN A 1 103 ? -14.591 12.695 -8.668 1.00 44.94 103 GLN A N 1
ATOM 817 C CA . GLN A 1 103 ? -15.272 12.991 -9.927 1.00 44.94 103 GLN A CA 1
ATOM 818 C C . GLN A 1 103 ? -16.717 13.413 -9.623 1.00 44.94 103 GLN A C 1
ATOM 820 O O . GLN A 1 103 ? -17.588 12.565 -9.425 1.00 44.94 103 GLN A O 1
ATOM 825 N N . SER A 1 104 ? -16.985 14.717 -9.567 1.00 46.72 104 SER A N 1
ATOM 826 C CA . SER A 1 104 ? -18.355 15.224 -9.553 1.00 46.72 104 SER A CA 1
ATOM 827 C C . SER A 1 104 ? -18.957 15.107 -10.953 1.00 46.72 104 SER A C 1
ATOM 829 O O . SER A 1 104 ? -18.485 15.759 -11.879 1.00 46.72 104 SER A O 1
ATOM 831 N N . GLY A 1 105 ? -19.992 14.273 -11.061 1.00 41.88 105 GLY A N 1
ATOM 832 C CA . GLY A 1 105 ? -21.161 14.449 -11.927 1.00 41.88 105 GLY A CA 1
ATOM 833 C C . GLY A 1 105 ? -20.916 14.783 -13.397 1.00 41.88 105 GLY A C 1
ATOM 834 O O . GLY A 1 105 ? -20.696 15.933 -13.759 1.00 41.88 105 GLY A O 1
ATOM 835 N N . LYS A 1 106 ? -21.113 13.782 -14.259 1.00 40.03 106 LYS A N 1
ATOM 836 C CA . LYS A 1 106 ? -21.544 14.033 -15.637 1.00 40.03 106 LYS A CA 1
ATOM 837 C C . LYS A 1 106 ? -22.910 14.735 -15.598 1.00 40.03 106 LYS A C 1
ATOM 839 O O . LYS A 1 106 ? -23.822 14.203 -14.963 1.00 40.03 106 LYS A O 1
ATOM 844 N N . SER A 1 107 ? -23.049 15.859 -16.299 1.00 39.41 107 SER A N 1
ATOM 845 C CA . SER A 1 107 ? -24.306 16.243 -16.954 1.00 39.41 107 SER A CA 1
ATOM 846 C C . SER A 1 107 ? -24.058 16.280 -18.449 1.00 39.41 107 SER A C 1
ATOM 848 O O . SER A 1 107 ? -23.088 16.980 -18.821 1.00 39.41 107 SER A O 1
#

pLDDT: mean 83.26, std 17.52, range [39.41, 96.81]

Foldseek 3Di:
DQDDQDALLVLLVVLLVLVVVQQVVAQDPVRPDGPLVCSLPDVSVVVSVSSLVSVVPHDDPPDDPVSNVSSCVSVVVSVVSVCCSPVNDPPDPVSVVVSVDDDPDDD

Sequence (107 aa):
SVLPLLPAAELSLLLREITLKLFSEHLSDDGKSVDYSGMCVNPVFARYCELAVQLQRVELLSLSRDEKLAFFINIYNALVIHGYLRLGAPTNLWQRYRVGLPQSGKS

Organism: NCBI:txid704102

Radius of gyration: 15.32 Å; chains: 1; bounding box: 46×37×36 Å